Protein AF-A0A3D2U493-F1 (afdb_monomer_lite)

pLDDT: mean 89.97, std 9.63, range [61.03, 98.0]

Foldseek 3Di:
DKDFDAFFDDPPPPDPGDDPPDDQDLPDDFDDPPRLPPRDRSRTQWIADPVRLDIGGPDDLVCFQFCVSPPCCVVVVTGGGGPSVVVVVVVVVVVD

Sequence (96 aa):
DQVGLCYRHRPDDGQPQADPASAPSASDPLLPEPHNPNGSIANIAGLGDPSGRVLGLMPHPERFLHATQHPRWTRLGLTGEGAGLAVFRNAVEYFE

Radius of gyration: 15.26 Å; chains: 1; bounding box: 39×28×40 Å

Secondary structure (DSSP, 8-state):
--EEEE----GGG-S----TTSPP-TTSPPPPTTTSTT--GGGEEEEE-TTS--EEESS-GGGGSBGGGSTTHHHHT--SB-TTHHHHHHHHHTT-

Structure (mmCIF, N/CA/C/O backbone):
data_AF-A0A3D2U493-F1
#
_entry.id   AF-A0A3D2U493-F1
#
loop_
_atom_site.group_PDB
_atom_site.id
_atom_site.type_symbol
_atom_site.label_atom_id
_atom_site.label_alt_id
_atom_site.label_comp_id
_atom_site.label_asym_id
_atom_site.label_entity_id
_atom_site.label_seq_id
_atom_site.pdbx_PDB_ins_code
_atom_site.Cartn_x
_atom_site.Cartn_y
_atom_site.Cartn_z
_atom_site.occupancy
_atom_site.B_iso_or_equiv
_atom_site.auth_seq_id
_atom_site.auth_comp_id
_atom_site.auth_asym_id
_atom_site.auth_atom_id
_atom_site.pdbx_PDB_model_num
ATOM 1 N N . ASP A 1 1 ? 0.843 -3.693 -21.784 1.00 77.06 1 ASP A N 1
ATOM 2 C CA . ASP A 1 1 ? 2.082 -3.460 -21.018 1.00 77.06 1 ASP A CA 1
ATOM 3 C C . ASP A 1 1 ? 1.879 -3.799 -19.555 1.00 77.06 1 ASP A C 1
ATOM 5 O O . ASP A 1 1 ? 0.760 -3.698 -19.070 1.00 77.06 1 ASP A O 1
ATOM 9 N N . GLN A 1 2 ? 2.925 -4.285 -18.888 1.00 81.19 2 GLN A N 1
ATOM 10 C CA . GLN A 1 2 ? 2.898 -4.581 -17.454 1.00 81.19 2 GLN A CA 1
ATOM 11 C C . GLN A 1 2 ? 2.966 -3.268 -16.662 1.00 81.19 2 GLN A C 1
ATOM 13 O O . GLN A 1 2 ? 3.678 -2.351 -17.068 1.00 81.19 2 GLN A O 1
ATOM 18 N N . VAL A 1 3 ? 2.250 -3.172 -15.540 1.00 86.12 3 VAL A N 1
ATOM 19 C CA . VAL A 1 3 ? 2.258 -1.968 -14.692 1.00 86.12 3 VAL A CA 1
ATOM 20 C C . VAL A 1 3 ? 3.164 -2.198 -13.486 1.00 86.12 3 VAL A C 1
ATOM 22 O O . VAL A 1 3 ? 3.076 -3.236 -12.833 1.00 86.12 3 VAL A O 1
ATOM 25 N N . GLY A 1 4 ? 4.028 -1.229 -13.179 1.00 89.50 4 GLY A N 1
ATOM 26 C CA . GLY A 1 4 ? 4.891 -1.242 -11.997 1.00 89.50 4 GLY A CA 1
ATOM 27 C C . GLY A 1 4 ? 4.505 -0.169 -10.983 1.00 89.50 4 GLY A C 1
ATOM 28 O O . GLY A 1 4 ? 4.161 0.952 -11.351 1.00 89.50 4 GLY A O 1
ATOM 29 N N . LEU A 1 5 ? 4.587 -0.514 -9.699 1.00 90.44 5 LEU A N 1
ATOM 30 C CA . LEU A 1 5 ? 4.473 0.417 -8.579 1.00 90.44 5 LEU A CA 1
ATOM 31 C C . LEU A 1 5 ? 5.855 0.577 -7.955 1.00 90.44 5 LEU A C 1
ATOM 33 O O . LEU A 1 5 ? 6.460 -0.423 -7.574 1.00 90.44 5 LEU A O 1
ATOM 37 N N . CYS A 1 6 ? 6.340 1.811 -7.823 1.00 92.44 6 CYS A N 1
ATOM 38 C CA . CYS A 1 6 ? 7.683 2.096 -7.316 1.00 92.44 6 CYS A CA 1
ATOM 39 C C . CYS A 1 6 ? 7.652 2.945 -6.041 1.00 92.44 6 CYS A C 1
ATOM 41 O O . CYS A 1 6 ? 6.799 3.820 -5.882 1.00 92.44 6 CYS A O 1
ATOM 43 N N . TYR A 1 7 ? 8.615 2.714 -5.150 1.00 92.25 7 TYR A N 1
ATOM 44 C CA . TYR A 1 7 ? 8.900 3.594 -4.024 1.00 92.25 7 TYR A CA 1
ATOM 45 C C . TYR A 1 7 ? 9.322 4.980 -4.523 1.00 92.25 7 TYR A C 1
ATOM 47 O O . TYR A 1 7 ? 9.997 5.115 -5.544 1.00 92.25 7 TYR A O 1
ATOM 55 N N . ARG A 1 8 ? 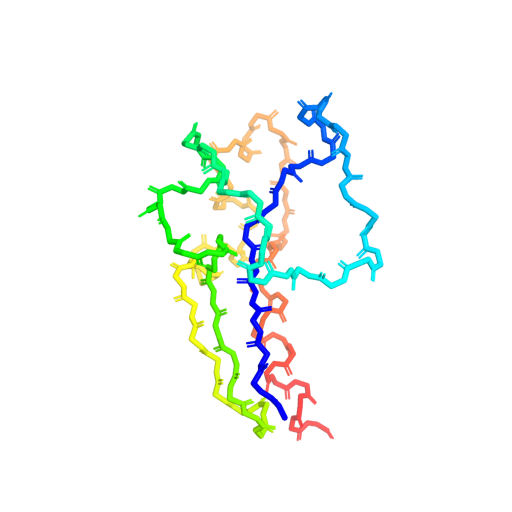8.922 6.014 -3.780 1.00 88.44 8 ARG A N 1
ATOM 56 C CA . ARG A 1 8 ? 9.252 7.421 -4.028 1.00 88.44 8 ARG A CA 1
ATOM 57 C C . ARG A 1 8 ? 9.483 8.137 -2.701 1.00 88.44 8 ARG A C 1
ATOM 59 O O . ARG A 1 8 ? 8.978 7.697 -1.665 1.00 88.44 8 ARG A O 1
ATOM 66 N N . HIS A 1 9 ? 10.216 9.247 -2.745 1.00 85.81 9 HIS A N 1
ATOM 67 C CA . HIS A 1 9 ? 10.271 10.178 -1.620 1.00 85.81 9 HIS A CA 1
ATOM 68 C C . HIS A 1 9 ? 8.873 10.704 -1.299 1.00 85.81 9 HIS A C 1
ATOM 70 O O . HIS A 1 9 ? 8.059 10.947 -2.197 1.00 85.81 9 HIS A O 1
ATOM 76 N N . ARG A 1 10 ? 8.592 10.869 -0.009 1.00 80.06 10 ARG A N 1
ATOM 77 C CA . ARG A 1 10 ? 7.401 11.575 0.444 1.00 80.06 10 ARG A CA 1
ATOM 78 C C . ARG A 1 10 ? 7.563 13.064 0.132 1.00 80.06 10 ARG A C 1
ATOM 80 O O . ARG A 1 10 ? 8.684 13.568 0.179 1.00 80.06 10 ARG A O 1
ATOM 87 N N . PRO A 1 11 ? 6.458 13.785 -0.119 1.00 72.94 11 PRO A N 1
ATOM 88 C CA . PRO A 1 11 ? 6.499 15.233 -0.339 1.00 72.94 11 PRO A CA 1
ATOM 89 C C . PRO A 1 11 ? 7.219 15.995 0.787 1.00 72.94 11 PRO A C 1
ATOM 91 O O . PRO A 1 11 ? 7.896 16.988 0.540 1.00 72.94 11 PRO A O 1
ATOM 94 N N . ASP A 1 12 ? 7.127 15.485 2.016 1.00 76.75 12 ASP A N 1
ATOM 95 C CA . ASP A 1 12 ? 7.675 16.126 3.213 1.00 76.75 12 ASP A CA 1
ATOM 96 C C . ASP A 1 12 ? 9.175 15.841 3.440 1.00 76.75 12 ASP A C 1
ATOM 98 O O . ASP A 1 12 ? 9.763 16.380 4.376 1.00 76.75 12 ASP A O 1
ATOM 102 N N . ASP A 1 13 ? 9.818 15.014 2.602 1.00 78.06 13 ASP A N 1
ATOM 103 C CA . ASP A 1 13 ? 11.229 14.621 2.771 1.00 78.06 13 ASP A CA 1
ATOM 104 C C . ASP A 1 13 ? 12.223 15.732 2.363 1.00 78.06 13 ASP A C 1
ATOM 106 O O . ASP A 1 13 ? 13.436 15.564 2.491 1.00 78.06 13 ASP A O 1
ATOM 110 N N . GLY A 1 14 ? 11.738 16.868 1.842 1.00 71.81 14 GLY A N 1
ATOM 111 C CA . GLY A 1 14 ? 12.566 18.015 1.439 1.00 71.81 14 GLY A CA 1
ATOM 112 C C . GLY A 1 14 ? 13.454 17.772 0.210 1.00 71.81 14 GLY A C 1
ATOM 113 O O . GLY A 1 14 ? 14.246 18.640 -0.155 1.00 71.81 14 GLY A O 1
ATOM 114 N N . GLN A 1 15 ? 13.331 16.608 -0.432 1.00 71.75 15 GLN A N 1
ATOM 115 C CA . GLN A 1 15 ? 13.986 16.283 -1.698 1.00 71.75 15 GLN A CA 1
ATOM 116 C C . GLN A 1 15 ? 13.163 16.812 -2.882 1.00 71.75 15 GLN A C 1
ATOM 118 O O . GLN A 1 15 ? 11.932 16.838 -2.798 1.00 71.75 15 GLN A O 1
ATOM 123 N N . PRO A 1 16 ? 13.801 17.198 -4.005 1.00 67.19 16 PRO A N 1
ATOM 124 C CA . PRO A 1 16 ? 13.089 17.536 -5.231 1.00 67.19 16 PRO A CA 1
ATOM 125 C C . PRO A 1 16 ? 12.184 16.370 -5.640 1.00 67.19 16 PRO A C 1
ATOM 127 O O . PRO A 1 16 ? 12.659 15.283 -5.973 1.00 67.19 16 PRO A O 1
ATOM 130 N N . GLN A 1 17 ? 10.871 16.581 -5.585 1.00 62.47 17 GLN A N 1
ATOM 131 C CA . GLN A 1 17 ? 9.916 15.573 -6.013 1.00 62.47 17 GLN A CA 1
ATOM 132 C C . GLN A 1 17 ? 9.977 15.492 -7.541 1.00 62.47 17 GLN A C 1
ATOM 134 O O . GLN A 1 17 ? 9.771 16.496 -8.225 1.00 62.47 17 GLN A O 1
ATOM 139 N N . ALA A 1 18 ? 10.269 14.307 -8.084 1.00 63.97 18 ALA A N 1
ATOM 140 C CA . ALA A 1 18 ? 10.000 14.047 -9.494 1.00 63.97 18 ALA A CA 1
ATOM 141 C C . ALA A 1 18 ? 8.522 14.364 -9.759 1.00 63.97 18 ALA A C 1
ATOM 143 O O . ALA A 1 18 ? 7.680 14.046 -8.915 1.00 63.97 18 ALA A O 1
ATOM 144 N N . ASP A 1 19 ? 8.223 15.008 -10.891 1.00 66.88 19 ASP A N 1
ATOM 145 C CA . ASP A 1 19 ? 6.860 15.404 -11.254 1.00 66.88 19 ASP A CA 1
ATOM 146 C C . ASP A 1 19 ? 5.894 14.239 -10.957 1.00 66.88 19 ASP A C 1
ATOM 148 O O . ASP A 1 19 ? 6.117 13.134 -11.463 1.00 66.88 19 ASP A O 1
ATOM 152 N N . PRO A 1 20 ? 4.863 14.411 -10.108 1.00 61.03 20 PRO A N 1
ATOM 153 C CA . PRO A 1 20 ? 3.938 13.330 -9.785 1.00 61.03 20 PRO A CA 1
ATOM 154 C C . PRO A 1 20 ? 3.244 12.758 -11.029 1.00 61.03 20 PRO A C 1
ATOM 156 O O . PRO A 1 20 ? 2.842 11.596 -10.995 1.00 61.03 20 PRO A O 1
ATOM 159 N N . ALA A 1 21 ? 3.155 13.527 -12.123 1.00 64.62 21 ALA A N 1
ATOM 160 C CA . ALA A 1 21 ? 2.655 13.063 -13.414 1.00 64.62 21 ALA A CA 1
ATOM 161 C C . ALA A 1 21 ? 3.687 12.254 -14.225 1.00 64.62 21 ALA A C 1
ATOM 163 O O . ALA A 1 21 ? 3.308 11.527 -15.144 1.00 64.62 21 ALA A O 1
ATOM 164 N N . SER A 1 22 ? 4.981 12.341 -13.898 1.00 71.94 22 SER A N 1
ATOM 165 C CA . SER A 1 22 ? 6.008 11.519 -14.539 1.00 71.94 22 SER A CA 1
ATOM 166 C C . SER A 1 22 ? 5.881 10.066 -14.081 1.00 71.94 22 SER A C 1
ATOM 168 O O . SER A 1 22 ? 5.886 9.757 -12.882 1.00 71.94 22 SER A O 1
ATOM 170 N N . ALA A 1 23 ? 5.740 9.152 -15.041 1.00 72.50 23 ALA A N 1
ATOM 171 C CA . ALA A 1 23 ? 5.757 7.723 -14.765 1.00 72.50 23 ALA A CA 1
ATOM 172 C C . ALA A 1 23 ? 7.156 7.313 -14.270 1.00 72.50 23 ALA A C 1
ATOM 174 O O . ALA A 1 23 ? 8.149 7.816 -14.800 1.00 72.50 23 ALA A O 1
ATOM 175 N N . PRO A 1 24 ? 7.259 6.429 -13.261 1.00 75.00 24 PRO A N 1
ATOM 176 C CA . PRO A 1 24 ? 8.556 5.926 -12.827 1.00 75.00 24 PRO A CA 1
ATOM 177 C C . PRO A 1 24 ? 9.237 5.192 -13.986 1.00 75.00 24 PRO A C 1
ATOM 179 O O . PRO A 1 24 ? 8.589 4.449 -14.727 1.00 75.00 24 PRO A O 1
ATOM 182 N N . SER A 1 25 ? 10.540 5.408 -14.142 1.00 79.00 25 SER A N 1
ATOM 183 C CA . SER A 1 25 ? 11.347 4.793 -15.192 1.00 79.00 25 SER A CA 1
ATOM 184 C C . SER A 1 25 ? 12.314 3.771 -14.608 1.00 79.00 25 SER A C 1
ATOM 186 O O . SER A 1 25 ? 12.854 3.942 -13.517 1.00 79.00 25 SER A O 1
ATOM 188 N N . ALA A 1 26 ? 12.625 2.729 -15.381 1.00 77.69 26 ALA A N 1
ATOM 189 C CA . ALA A 1 26 ? 13.673 1.769 -15.029 1.00 77.69 26 ALA A CA 1
ATOM 190 C C . ALA A 1 26 ? 15.065 2.419 -14.880 1.00 77.69 26 ALA A C 1
ATOM 192 O O . ALA A 1 26 ? 15.958 1.830 -14.276 1.00 77.69 26 ALA A O 1
ATOM 193 N N . SER A 1 27 ? 15.245 3.621 -15.434 1.00 82.94 27 SER A N 1
ATOM 194 C CA . SER A 1 27 ? 16.465 4.423 -15.324 1.00 82.94 27 SER A CA 1
ATOM 195 C C . SER A 1 27 ? 16.511 5.331 -14.092 1.00 82.94 27 SER A C 1
ATOM 197 O O . SER A 1 27 ? 17.504 6.036 -13.919 1.00 82.94 27 SER A O 1
ATOM 199 N N . ASP A 1 28 ? 15.452 5.374 -13.278 1.00 85.56 28 ASP A N 1
ATOM 200 C CA . ASP A 1 28 ? 15.420 6.233 -12.096 1.00 85.56 28 ASP A CA 1
ATOM 201 C C . ASP A 1 28 ? 16.509 5.807 -11.096 1.00 85.56 28 ASP A C 1
ATOM 203 O O . ASP A 1 28 ? 16.723 4.605 -10.887 1.00 85.56 28 ASP A O 1
ATOM 207 N N . PRO A 1 29 ? 17.202 6.764 -10.448 1.00 89.88 29 PRO A N 1
ATOM 208 C CA . PRO A 1 29 ? 18.180 6.442 -9.420 1.00 89.88 29 PRO A CA 1
ATOM 209 C C . PRO A 1 29 ? 17.570 5.590 -8.303 1.00 89.88 29 PRO A C 1
ATOM 211 O O . PRO A 1 29 ? 16.439 5.818 -7.862 1.00 89.88 29 PRO A O 1
ATOM 214 N N . LEU A 1 30 ? 18.337 4.616 -7.810 1.00 92.19 30 LEU A N 1
ATOM 215 C CA . LEU A 1 30 ? 17.928 3.833 -6.649 1.00 92.19 30 LEU A CA 1
ATOM 216 C C . LEU A 1 30 ? 17.855 4.727 -5.413 1.00 92.19 30 LEU A C 1
ATOM 218 O O . LEU A 1 30 ? 18.801 5.448 -5.091 1.00 92.19 30 LEU A O 1
ATOM 222 N N . LEU A 1 31 ? 16.728 4.651 -4.716 1.00 92.31 31 LEU A N 1
ATOM 223 C CA . LEU A 1 31 ? 16.543 5.335 -3.449 1.00 92.31 31 LEU A CA 1
ATOM 224 C C . LEU A 1 31 ? 17.348 4.617 -2.356 1.00 92.31 31 LEU A C 1
ATOM 226 O O . LEU A 1 31 ? 17.429 3.385 -2.365 1.00 92.31 31 LEU A O 1
ATOM 230 N N . PRO A 1 32 ? 17.923 5.357 -1.397 1.00 93.44 32 PRO A N 1
ATOM 231 C CA . PRO A 1 32 ? 18.587 4.753 -0.252 1.00 93.44 32 PRO A CA 1
ATOM 232 C C . PRO A 1 32 ? 17.571 4.177 0.747 1.00 93.44 32 PRO A C 1
ATOM 234 O O . PRO A 1 32 ? 16.378 4.497 0.723 1.00 93.44 32 PRO A O 1
ATOM 237 N N . GLU A 1 33 ? 18.062 3.365 1.682 1.00 92.62 33 GLU A N 1
ATOM 238 C CA . GLU A 1 33 ? 17.346 3.066 2.928 1.00 92.62 33 GLU A CA 1
ATOM 239 C C . GLU A 1 33 ? 17.141 4.385 3.710 1.00 92.62 33 GLU A C 1
ATOM 241 O O . GLU A 1 33 ? 18.045 5.228 3.707 1.00 92.62 33 GLU A O 1
ATOM 246 N N . PRO A 1 34 ? 15.957 4.642 4.303 1.00 91.81 34 PRO A N 1
ATOM 247 C CA . PRO A 1 34 ? 14.790 3.758 4.450 1.00 91.81 34 PRO A CA 1
ATOM 248 C C . PRO A 1 34 ? 13.758 3.810 3.304 1.00 91.81 34 PRO A C 1
ATOM 250 O O . PRO A 1 34 ? 12.759 3.093 3.356 1.00 91.81 34 PRO A O 1
ATOM 253 N N . HIS A 1 35 ? 13.939 4.655 2.282 1.00 91.31 35 HIS A N 1
ATOM 254 C CA . HIS A 1 35 ? 12.918 4.901 1.250 1.00 91.31 35 HIS A CA 1
ATOM 255 C C . HIS A 1 35 ? 12.692 3.702 0.319 1.00 91.31 35 HIS A C 1
ATOM 257 O O . HIS A 1 35 ? 11.548 3.407 -0.026 1.00 91.31 35 HIS A O 1
ATOM 263 N N . ASN A 1 36 ? 13.761 2.992 -0.052 1.00 94.38 36 ASN A N 1
ATOM 264 C CA . ASN A 1 36 ? 13.689 1.665 -0.662 1.00 94.38 36 ASN A CA 1
ATOM 265 C C . ASN A 1 36 ? 14.239 0.640 0.348 1.00 94.38 36 ASN A C 1
ATOM 267 O O . ASN A 1 36 ? 15.454 0.463 0.447 1.00 94.38 36 ASN A O 1
ATOM 271 N N . PRO A 1 37 ? 13.370 -0.024 1.130 1.00 94.94 37 PRO A N 1
ATOM 272 C CA . PRO A 1 37 ? 13.790 -0.807 2.294 1.00 94.94 37 PRO A CA 1
ATOM 273 C C . PRO A 1 37 ? 14.475 -2.134 1.942 1.00 94.94 37 PRO A C 1
ATOM 275 O O . PRO A 1 37 ? 15.053 -2.774 2.813 1.00 94.94 37 PRO A O 1
ATOM 278 N N . ASN A 1 38 ? 14.375 -2.587 0.691 1.00 95.38 38 ASN A N 1
ATOM 279 C CA . ASN A 1 38 ? 14.900 -3.880 0.250 1.00 95.38 38 ASN A CA 1
ATOM 280 C C . ASN A 1 38 ? 15.887 -3.766 -0.923 1.00 95.38 38 ASN A C 1
ATOM 282 O O . ASN A 1 38 ? 16.393 -4.785 -1.385 1.00 95.38 38 ASN A O 1
ATOM 286 N N . GLY A 1 39 ? 16.164 -2.548 -1.402 1.00 94.25 39 GLY A N 1
ATOM 287 C CA . GLY A 1 39 ? 17.080 -2.304 -2.515 1.00 94.25 39 GLY A CA 1
ATOM 288 C C . GLY A 1 39 ? 16.580 -2.823 -3.867 1.00 94.25 39 GLY A C 1
ATOM 289 O O . GLY A 1 39 ? 17.395 -3.089 -4.748 1.00 94.25 39 GLY A O 1
ATOM 290 N N . SER A 1 40 ? 15.265 -2.993 -4.050 1.00 94.12 40 SER A N 1
ATOM 291 C CA . SER A 1 40 ? 14.707 -3.501 -5.311 1.00 94.12 40 SER A CA 1
ATOM 292 C C . SER A 1 40 ? 15.079 -2.607 -6.494 1.00 94.12 40 SER A C 1
ATOM 294 O O . SER A 1 40 ? 15.016 -1.378 -6.400 1.00 94.12 40 SER A O 1
ATOM 296 N N . ILE A 1 41 ? 15.430 -3.239 -7.618 1.00 92.00 41 ILE A N 1
ATOM 297 C CA . ILE A 1 41 ? 15.783 -2.571 -8.880 1.00 92.00 41 ILE A CA 1
ATOM 298 C C . ILE A 1 41 ? 14.634 -1.658 -9.324 1.00 92.00 41 ILE A C 1
ATOM 300 O O . ILE A 1 41 ? 13.463 -1.996 -9.143 1.00 92.00 41 ILE A O 1
ATOM 304 N N . ALA A 1 42 ? 14.976 -0.490 -9.882 1.00 91.25 42 ALA A N 1
ATOM 305 C CA . ALA A 1 42 ? 14.025 0.546 -10.301 1.00 91.25 42 ALA A CA 1
ATOM 306 C C . ALA A 1 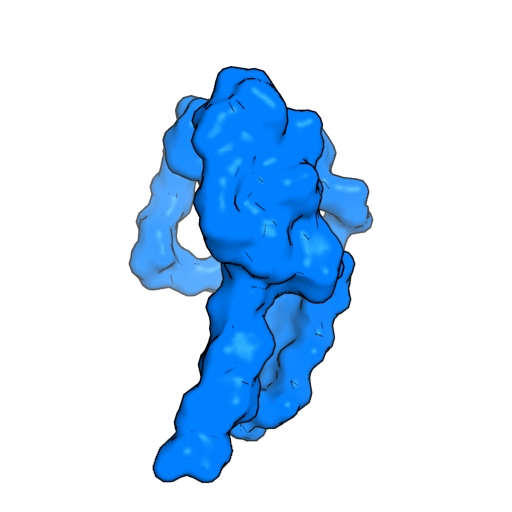42 ? 13.051 0.987 -9.187 1.00 91.25 42 ALA A C 1
ATOM 308 O O . ALA A 1 42 ? 11.969 1.508 -9.454 1.00 91.25 42 ALA A O 1
ATOM 309 N N . ASN A 1 43 ? 13.429 0.758 -7.924 1.00 93.94 43 ASN A N 1
ATOM 310 C CA . ASN A 1 43 ? 12.610 1.024 -6.747 1.00 93.94 43 ASN A CA 1
ATOM 311 C C . ASN A 1 43 ? 11.255 0.294 -6.755 1.00 93.94 43 ASN A C 1
ATOM 313 O O . ASN A 1 43 ? 10.315 0.768 -6.127 1.00 93.94 43 ASN A O 1
ATOM 317 N N . ILE A 1 44 ? 11.124 -0.841 -7.451 1.00 93.75 44 ILE A N 1
ATOM 318 C CA . ILE A 1 44 ? 9.843 -1.549 -7.589 1.00 93.75 44 ILE A CA 1
ATOM 319 C C . ILE A 1 44 ? 9.373 -2.101 -6.233 1.00 93.75 44 ILE A C 1
ATOM 321 O O . ILE A 1 44 ? 10.090 -2.821 -5.544 1.00 93.75 44 ILE A O 1
ATOM 325 N N . ALA A 1 45 ? 8.129 -1.786 -5.881 1.00 94.94 45 ALA A N 1
ATOM 326 C CA . ALA A 1 45 ? 7.403 -2.267 -4.708 1.00 94.94 45 ALA A CA 1
ATOM 327 C C . ALA A 1 45 ? 6.299 -3.279 -5.069 1.00 94.94 45 ALA A C 1
ATOM 329 O O . ALA A 1 45 ? 5.831 -4.024 -4.205 1.00 94.94 45 ALA A O 1
ATOM 330 N N . GLY A 1 46 ? 5.865 -3.304 -6.332 1.00 94.88 46 GLY A N 1
ATOM 331 C CA . GLY A 1 46 ? 4.830 -4.210 -6.812 1.00 94.88 46 GLY A CA 1
ATOM 332 C C . GLY A 1 46 ? 4.637 -4.183 -8.324 1.00 94.88 46 GLY A C 1
ATOM 333 O O . GLY A 1 46 ? 5.100 -3.267 -9.005 1.00 94.88 46 GLY A O 1
ATOM 334 N N . LEU A 1 47 ? 3.953 -5.201 -8.840 1.00 94.25 47 LEU A N 1
ATOM 335 C CA . LEU A 1 47 ? 3.722 -5.428 -10.265 1.00 94.25 47 LEU A CA 1
ATOM 336 C C . LEU A 1 47 ? 2.282 -5.880 -10.510 1.00 94.25 47 LEU A C 1
ATOM 338 O O . LEU A 1 47 ? 1.794 -6.789 -9.840 1.00 94.25 47 LEU A O 1
ATOM 342 N N . GLY A 1 48 ? 1.631 -5.276 -11.498 1.00 94.62 48 GLY A N 1
ATOM 343 C CA . GLY A 1 48 ? 0.349 -5.713 -12.041 1.00 94.62 48 GLY A CA 1
ATOM 344 C C . GLY A 1 48 ? 0.544 -6.384 -13.393 1.00 94.62 48 GLY A C 1
ATOM 345 O O . GLY A 1 48 ?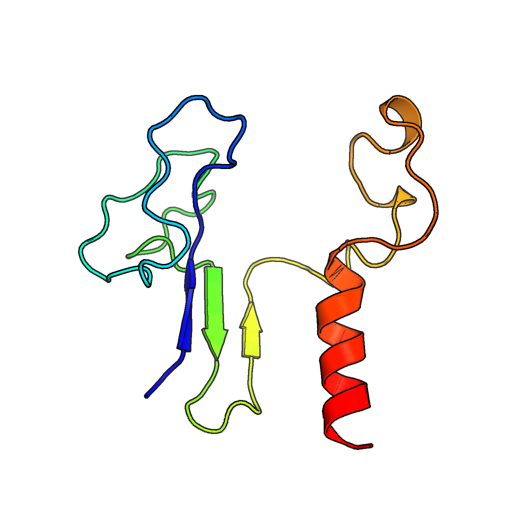 1.333 -5.907 -14.210 1.00 94.62 48 GLY A O 1
ATOM 346 N N . ASP A 1 49 ? -0.155 -7.487 -13.641 1.00 95.25 49 ASP A N 1
ATOM 347 C CA . ASP A 1 49 ? -0.135 -8.134 -14.949 1.00 95.25 49 ASP A CA 1
ATOM 348 C C . ASP A 1 49 ? -0.831 -7.263 -16.022 1.00 95.25 49 ASP A C 1
ATOM 350 O O . ASP A 1 49 ? -1.650 -6.405 -15.686 1.00 95.25 49 ASP A O 1
ATOM 354 N N . PRO A 1 50 ? -0.561 -7.476 -17.323 1.00 94.44 50 PRO A N 1
ATOM 355 C CA . PRO A 1 50 ? -1.163 -6.671 -18.388 1.00 94.44 50 PRO A CA 1
ATOM 356 C C . PRO A 1 50 ? -2.695 -6.726 -18.465 1.00 94.44 50 PRO A C 1
ATOM 358 O O . PRO A 1 50 ? -3.289 -5.836 -19.069 1.00 94.44 50 PRO A O 1
ATOM 361 N N . SER A 1 51 ? -3.345 -7.752 -17.900 1.00 93.81 51 SER A N 1
ATOM 362 C CA . SER A 1 51 ? -4.811 -7.811 -17.826 1.00 93.81 51 SER A CA 1
ATOM 363 C C . SER A 1 51 ? -5.399 -6.950 -16.705 1.00 93.81 51 SER A C 1
ATOM 365 O O . SER A 1 51 ? -6.606 -6.716 -16.701 1.00 93.81 51 SER A O 1
ATOM 367 N N . GLY A 1 52 ? -4.566 -6.485 -15.765 1.00 90.50 52 GLY A N 1
ATOM 368 C CA . GLY A 1 52 ? -4.980 -5.703 -14.602 1.00 90.50 52 GLY A CA 1
ATOM 369 C C . GLY A 1 52 ? -5.699 -6.514 -13.521 1.00 90.50 52 GLY A C 1
ATOM 370 O O . GLY A 1 52 ? -6.320 -5.923 -12.644 1.00 90.50 52 GLY A O 1
ATOM 371 N N . ARG A 1 53 ? -5.649 -7.852 -13.576 1.00 93.44 53 ARG A N 1
ATOM 372 C CA . ARG A 1 53 ? -6.400 -8.743 -12.669 1.00 93.44 53 ARG A CA 1
ATOM 373 C C . ARG A 1 53 ? -5.542 -9.332 -11.560 1.00 93.44 53 ARG A C 1
ATOM 375 O O . ARG A 1 53 ? -6.062 -9.704 -10.513 1.00 93.44 53 ARG A O 1
ATOM 382 N N . VAL A 1 54 ? -4.239 -9.442 -11.789 1.00 95.25 54 VAL A N 1
ATOM 383 C CA . VAL A 1 54 ? -3.272 -9.988 -10.841 1.00 95.25 54 VAL A CA 1
ATOM 384 C C . VAL A 1 54 ? -2.321 -8.878 -10.431 1.00 95.25 54 VAL A C 1
ATOM 386 O O . VAL A 1 54 ? -1.606 -8.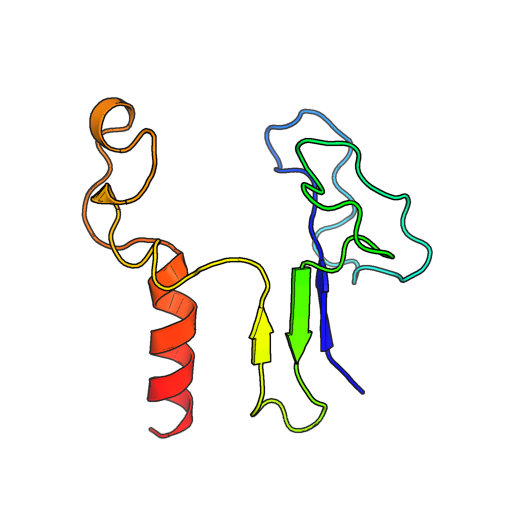316 -11.259 1.00 95.25 54 VAL A O 1
ATOM 389 N N . LEU A 1 55 ? -2.296 -8.589 -9.132 1.00 95.38 55 LEU A N 1
ATOM 390 C CA . LEU A 1 55 ? -1.419 -7.601 -8.518 1.00 95.38 55 LEU A CA 1
ATOM 391 C C . LEU A 1 55 ? -0.557 -8.278 -7.447 1.00 95.38 55 LEU A C 1
ATOM 393 O O . LEU A 1 55 ? -1.079 -8.837 -6.485 1.00 95.38 55 LEU A O 1
ATOM 397 N N . GLY A 1 56 ? 0.763 -8.214 -7.611 1.00 95.69 56 GLY A N 1
ATOM 398 C CA . GLY A 1 56 ? 1.744 -8.631 -6.612 1.00 95.69 56 GLY A CA 1
ATOM 399 C C . GLY A 1 56 ? 2.343 -7.420 -5.902 1.00 95.69 56 GLY A C 1
ATOM 400 O O . GLY A 1 56 ? 2.802 -6.487 -6.559 1.00 95.69 56 GLY A O 1
ATOM 401 N N . LEU A 1 57 ? 2.362 -7.434 -4.570 1.00 96.69 57 LEU A N 1
ATOM 402 C CA . LEU A 1 57 ? 2.883 -6.348 -3.736 1.00 96.69 57 LEU A CA 1
ATOM 403 C C . LEU A 1 57 ? 3.848 -6.899 -2.685 1.00 96.69 57 LEU A C 1
ATOM 405 O O . LEU A 1 57 ? 3.587 -7.937 -2.083 1.00 96.69 57 LEU A O 1
ATOM 409 N N . MET A 1 58 ? 4.932 -6.168 -2.433 1.00 96.56 58 MET A N 1
ATOM 410 C CA . MET A 1 58 ? 5.752 -6.338 -1.228 1.00 96.56 58 MET A CA 1
ATOM 411 C C . MET A 1 58 ? 5.176 -5.606 -0.002 1.00 96.56 58 MET A C 1
ATOM 413 O O . MET A 1 58 ? 5.251 -6.149 1.104 1.00 96.56 58 MET A O 1
ATOM 417 N N . PRO A 1 59 ? 4.618 -4.381 -0.126 1.00 95.56 59 PRO A N 1
ATOM 418 C CA . PRO A 1 59 ? 3.871 -3.774 0.969 1.00 95.56 59 PRO A CA 1
ATOM 419 C C . PRO A 1 59 ? 2.686 -4.649 1.389 1.00 95.56 59 PRO A C 1
ATOM 421 O O . PRO A 1 59 ? 2.083 -5.315 0.555 1.00 95.56 59 PRO A O 1
ATOM 424 N N . HIS A 1 60 ? 2.335 -4.594 2.673 1.00 96.88 60 HIS A N 1
ATOM 425 C CA . HIS A 1 60 ? 1.233 -5.354 3.266 1.00 96.88 60 HIS A CA 1
ATOM 426 C C . HIS A 1 60 ? 0.016 -4.432 3.495 1.00 96.88 60 HIS A C 1
ATOM 428 O O . HIS A 1 60 ? -0.148 -3.911 4.607 1.00 96.88 60 HIS A O 1
ATOM 434 N N . PRO A 1 61 ? -0.813 -4.140 2.466 1.00 96.69 61 PRO A N 1
ATOM 435 C CA . PRO A 1 61 ? -1.969 -3.250 2.608 1.00 96.69 61 PRO A CA 1
ATOM 436 C C . PRO A 1 61 ? -3.017 -3.796 3.589 1.00 96.69 61 PRO A C 1
ATOM 438 O O . PRO A 1 61 ? -3.728 -3.022 4.227 1.00 96.69 61 PRO A O 1
ATOM 441 N N . GLU A 1 62 ? -3.082 -5.112 3.782 1.00 97.69 62 GLU A N 1
ATOM 442 C CA . GLU A 1 62 ? -3.970 -5.771 4.743 1.00 97.69 62 GLU A CA 1
ATOM 443 C C . GLU A 1 62 ? -3.602 -5.465 6.203 1.00 97.69 62 GLU A C 1
ATOM 445 O O . GLU A 1 62 ? -4.442 -5.525 7.100 1.00 97.69 62 GLU A O 1
ATOM 450 N N . ARG A 1 63 ? -2.348 -5.076 6.459 1.00 97.44 63 ARG A N 1
ATOM 451 C CA . ARG A 1 63 ? -1.906 -4.585 7.773 1.00 97.44 63 ARG A CA 1
ATOM 452 C C . ARG A 1 63 ? -2.191 -3.098 7.969 1.00 97.44 63 ARG A C 1
ATOM 454 O O . ARG A 1 63 ? -1.739 -2.533 8.959 1.00 97.44 63 ARG A O 1
ATOM 461 N N . PHE A 1 64 ? -2.908 -2.467 7.039 1.00 96.88 64 PHE A N 1
ATOM 462 C CA . PHE A 1 64 ? -3.197 -1.036 7.039 1.00 96.88 64 PHE A CA 1
ATOM 463 C C . PHE A 1 64 ? -4.643 -0.717 6.630 1.00 96.88 64 PHE A C 1
ATOM 465 O O . PHE A 1 64 ? -4.904 0.294 5.980 1.00 96.88 64 PHE A O 1
ATOM 472 N N . LEU A 1 65 ? -5.584 -1.580 7.013 1.00 98.00 65 LEU A N 1
ATOM 473 C CA . LEU A 1 65 ? -7.028 -1.414 6.818 1.00 98.00 65 LEU A CA 1
ATOM 474 C C . LEU A 1 65 ? -7.651 -0.401 7.787 1.00 98.00 65 LEU A C 1
ATOM 476 O O . LEU A 1 65 ? -8.632 0.257 7.451 1.00 98.00 65 LEU A O 1
ATOM 480 N N . HIS A 1 66 ? -7.081 -0.255 8.982 1.00 97.81 66 HIS A N 1
ATOM 481 C CA . HIS A 1 66 ? -7.573 0.628 10.035 1.00 97.81 66 HIS A CA 1
ATOM 482 C C . HIS A 1 66 ? -6.526 1.673 10.401 1.00 97.81 66 HIS A C 1
ATOM 484 O O . HIS A 1 66 ? -5.333 1.380 10.481 1.00 97.81 66 HIS A O 1
ATOM 490 N N . ALA A 1 67 ? -6.979 2.886 10.715 1.00 96.62 67 ALA A N 1
ATOM 491 C CA . ALA A 1 67 ? -6.106 3.979 11.134 1.00 96.62 67 ALA A CA 1
ATOM 492 C C . ALA A 1 67 ? -5.256 3.622 12.371 1.00 96.62 67 ALA A C 1
ATOM 494 O O . ALA A 1 67 ? -4.116 4.070 12.500 1.00 96.62 67 ALA A O 1
ATOM 495 N N . THR A 1 68 ? -5.775 2.755 13.247 1.00 96.75 68 THR A N 1
ATOM 496 C CA . THR A 1 68 ? -5.094 2.253 14.452 1.00 96.75 68 THR A CA 1
ATOM 497 C C . THR A 1 68 ? -3.881 1.366 14.158 1.00 96.75 68 THR A C 1
ATOM 499 O O . THR A 1 68 ? -3.060 1.137 15.042 1.00 96.75 68 THR A O 1
ATOM 502 N N . GLN A 1 69 ? -3.727 0.880 12.924 1.00 97.19 69 GLN A N 1
ATOM 503 C CA . GLN A 1 69 ? -2.561 0.100 12.506 1.00 97.19 69 GLN A CA 1
ATOM 504 C C . GLN A 1 69 ? -1.375 0.990 12.097 1.00 97.19 69 GLN A C 1
ATOM 506 O O . GLN A 1 69 ? -0.258 0.500 11.924 1.00 97.19 69 GLN A O 1
ATOM 511 N N . HIS A 1 70 ? -1.570 2.310 11.997 1.00 95.31 70 HIS A N 1
ATOM 512 C CA . HIS A 1 70 ? -0.471 3.248 11.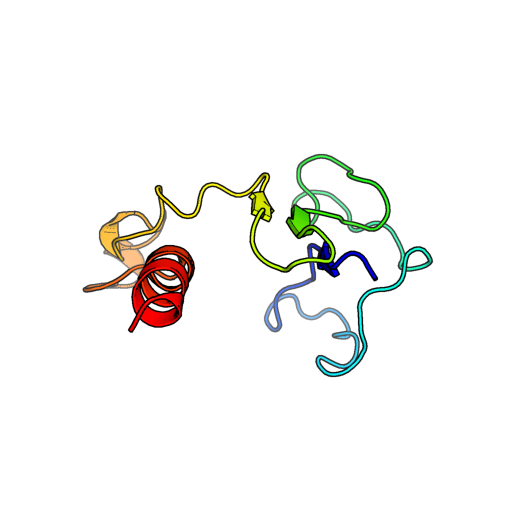794 1.00 95.31 70 HIS A CA 1
ATOM 513 C C . HIS A 1 70 ? 0.445 3.276 13.040 1.00 95.31 70 HIS A C 1
ATOM 515 O O . HIS A 1 70 ? -0.042 3.540 14.140 1.00 95.31 70 HIS A O 1
ATOM 521 N N . PRO A 1 71 ? 1.784 3.123 12.924 1.00 94.44 71 PRO A N 1
ATOM 522 C CA . PRO A 1 71 ? 2.691 3.057 14.085 1.00 94.44 71 PRO A CA 1
ATOM 523 C C . PRO A 1 71 ? 2.630 4.263 15.038 1.00 94.44 71 PRO A C 1
ATOM 525 O O . PRO A 1 71 ? 3.022 4.187 16.200 1.00 94.44 71 PRO A O 1
ATOM 528 N N . ARG A 1 72 ? 2.153 5.409 14.541 1.00 95.31 72 ARG A N 1
ATOM 529 C CA . ARG A 1 72 ? 1.974 6.657 15.306 1.00 95.31 72 ARG A CA 1
ATOM 530 C C . ARG A 1 72 ? 0.507 7.041 15.544 1.00 95.31 72 ARG A C 1
ATOM 532 O O . ARG A 1 72 ? 0.262 8.203 15.848 1.00 95.31 72 ARG A O 1
ATOM 539 N N . TRP A 1 73 ? -0.453 6.125 15.387 1.00 96.00 73 TRP A N 1
ATOM 540 C CA . TRP A 1 73 ? -1.888 6.451 15.408 1.00 96.00 73 TRP A CA 1
ATOM 541 C C . TRP A 1 73 ? -2.331 7.196 16.675 1.00 96.00 73 TRP A C 1
ATOM 543 O O . TRP A 1 73 ? -3.023 8.200 16.563 1.00 96.00 73 TRP A O 1
ATOM 553 N N . THR A 1 74 ? -1.853 6.794 17.859 1.00 96.56 74 THR A N 1
ATOM 554 C CA . THR A 1 74 ? -2.175 7.473 19.128 1.00 96.56 74 THR A CA 1
ATOM 555 C C . THR A 1 74 ? -1.619 8.892 19.194 1.00 96.56 74 THR A C 1
ATOM 557 O O . THR A 1 74 ? -2.303 9.803 19.642 1.00 96.56 74 THR A O 1
ATOM 560 N N . ARG A 1 75 ? -0.384 9.102 18.717 1.00 97.06 75 ARG A N 1
ATOM 561 C CA . ARG A 1 75 ? 0.275 10.421 18.718 1.00 97.06 75 ARG A CA 1
ATOM 562 C C . ARG A 1 75 ? -0.331 11.384 17.704 1.00 97.06 75 ARG A C 1
ATOM 564 O O . ARG A 1 75 ? -0.255 12.589 17.897 1.00 97.06 75 ARG A O 1
ATOM 571 N N . LEU A 1 76 ? -0.860 10.847 16.611 1.00 94.62 76 LEU A N 1
ATOM 572 C CA . LEU A 1 76 ? -1.469 11.611 15.528 1.00 94.62 76 LEU A CA 1
ATOM 573 C C . LEU A 1 76 ? -2.999 11.699 15.659 1.00 94.62 76 LEU A C 1
ATOM 575 O O . LEU A 1 76 ? -3.630 12.341 14.829 1.00 94.62 76 LEU A O 1
ATOM 579 N N . GLY A 1 77 ? -3.597 11.052 16.668 1.00 95.94 77 GLY A N 1
ATOM 580 C CA . GLY A 1 77 ? -5.050 11.016 16.857 1.00 95.94 77 GLY A CA 1
ATOM 581 C C . GLY A 1 77 ? -5.807 10.391 15.680 1.00 95.94 77 GLY A C 1
ATOM 582 O O . GLY A 1 77 ? -6.936 10.787 15.403 1.00 95.94 77 GLY A O 1
ATOM 583 N N . LEU A 1 78 ? -5.185 9.453 14.954 1.00 95.88 78 LEU A N 1
ATOM 584 C CA . LEU A 1 78 ? -5.784 8.872 13.752 1.00 95.88 78 LEU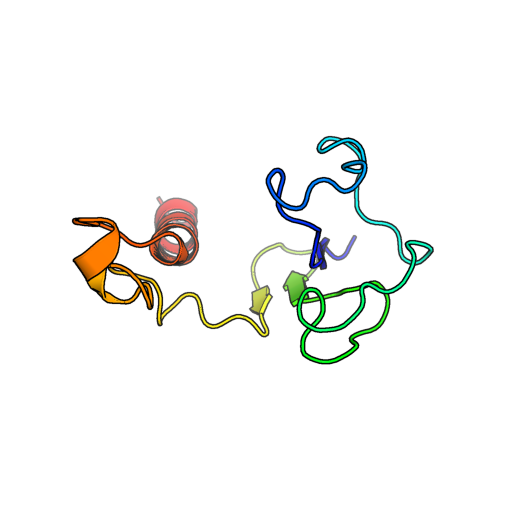 A CA 1
ATOM 585 C C . LEU A 1 78 ? -6.938 7.940 14.127 1.00 95.88 78 LEU A C 1
ATOM 587 O O . LEU A 1 78 ? -6.808 7.092 15.011 1.00 95.88 78 LEU A O 1
ATOM 591 N N . THR A 1 79 ? -8.053 8.074 13.415 1.00 96.25 79 THR A N 1
ATOM 592 C CA . THR A 1 79 ? -9.259 7.256 13.583 1.00 96.25 79 THR A CA 1
ATOM 593 C C . THR A 1 79 ? -9.831 6.873 12.218 1.00 96.25 79 THR A C 1
ATOM 595 O O . THR A 1 79 ? -9.474 7.471 11.204 1.00 96.25 79 THR A O 1
ATOM 598 N N . GLY A 1 80 ? -10.689 5.851 12.183 1.00 96.62 80 GLY A N 1
ATOM 599 C CA . GLY A 1 80 ? -11.322 5.382 10.950 1.00 96.62 80 GLY A CA 1
ATOM 600 C C . GLY A 1 80 ? -10.447 4.429 10.133 1.00 96.62 80 GLY A C 1
ATOM 601 O O . GLY A 1 80 ? -9.850 3.487 10.664 1.00 96.62 80 GLY A O 1
ATOM 602 N N . GLU A 1 81 ? -10.422 4.649 8.825 1.00 97.69 81 GLU A N 1
ATOM 603 C CA . GLU A 1 81 ? -9.867 3.721 7.841 1.00 97.69 81 GLU A CA 1
ATOM 604 C C . GLU A 1 81 ? -8.395 3.995 7.555 1.00 97.69 81 GLU A C 1
ATOM 606 O O . GLU A 1 81 ? -7.933 5.134 7.540 1.00 97.69 81 GLU A O 1
ATOM 611 N N . GLY A 1 82 ? -7.645 2.921 7.337 1.00 96.50 82 GLY A N 1
ATOM 612 C CA . GLY A 1 82 ? -6.266 2.995 6.888 1.00 96.50 82 GLY A CA 1
ATOM 613 C C . GLY A 1 82 ? -6.181 3.010 5.361 1.00 96.50 82 GLY A C 1
ATOM 614 O O . GLY A 1 82 ? -7.063 2.518 4.658 1.00 96.50 82 GLY A O 1
ATOM 615 N N . ALA A 1 83 ? -5.079 3.553 4.841 1.00 93.88 83 ALA A N 1
ATOM 616 C CA . ALA A 1 83 ? -4.862 3.704 3.400 1.00 93.88 83 ALA A CA 1
ATOM 617 C C . ALA A 1 83 ? -4.855 2.370 2.625 1.00 93.88 83 ALA A C 1
ATOM 619 O O . ALA A 1 83 ? -5.145 2.353 1.432 1.00 93.88 83 ALA A O 1
ATOM 620 N N . GLY A 1 84 ? -4.551 1.249 3.288 1.00 96.50 84 GLY A N 1
ATOM 621 C CA . GLY A 1 84 ? -4.537 -0.071 2.661 1.00 96.50 84 GLY A CA 1
ATOM 622 C C . GLY A 1 84 ? -5.921 -0.561 2.236 1.00 96.50 84 GLY A C 1
ATOM 623 O O . GLY A 1 84 ? -6.021 -1.351 1.299 1.00 96.50 84 GLY A O 1
ATOM 624 N N . LEU A 1 85 ? -6.996 -0.052 2.853 1.00 97.62 85 LEU A N 1
ATOM 625 C CA . LEU A 1 85 ? -8.369 -0.454 2.537 1.00 97.62 85 LEU A CA 1
ATOM 626 C C . LEU A 1 85 ? -8.764 -0.146 1.083 1.00 97.62 85 LEU A C 1
ATOM 628 O O . LEU A 1 85 ? -9.557 -0.884 0.498 1.00 97.62 85 LEU A O 1
ATOM 632 N N . ALA A 1 86 ? -8.183 0.896 0.481 1.00 96.62 86 ALA A N 1
ATOM 633 C CA . ALA A 1 86 ? -8.465 1.286 -0.900 1.00 96.62 86 ALA A CA 1
ATOM 634 C C . ALA A 1 86 ? -8.199 0.149 -1.904 1.00 96.62 86 ALA A C 1
ATOM 636 O O . ALA A 1 86 ? -8.977 -0.039 -2.833 1.00 96.62 86 ALA A O 1
ATOM 637 N N . VAL A 1 87 ? -7.157 -0.664 -1.683 1.00 95.94 87 VAL A N 1
ATOM 638 C CA . VAL A 1 87 ? -6.822 -1.796 -2.567 1.00 95.94 87 VAL A CA 1
ATOM 639 C C . VAL A 1 87 ? -7.967 -2.811 -2.622 1.00 95.94 87 VAL A C 1
ATOM 641 O O . VAL A 1 87 ? -8.334 -3.282 -3.694 1.00 95.94 87 VAL A O 1
ATOM 644 N N . PHE A 1 88 ? -8.558 -3.120 -1.469 1.00 97.00 88 PHE A N 1
ATOM 645 C CA . PHE A 1 88 ? -9.629 -4.109 -1.362 1.00 97.00 88 PHE A CA 1
ATOM 646 C C . PHE A 1 88 ? -10.972 -3.560 -1.843 1.00 97.00 88 PHE A C 1
ATOM 648 O O . PHE A 1 88 ? -11.739 -4.299 -2.451 1.00 97.00 88 PHE A O 1
ATOM 655 N N . ARG A 1 89 ? -11.241 -2.266 -1.629 1.00 97.56 89 ARG A N 1
ATOM 656 C CA . ARG A 1 89 ? -12.429 -1.599 -2.183 1.00 97.56 89 ARG A CA 1
ATOM 657 C C . ARG A 1 89 ? -12.446 -1.637 -3.699 1.00 97.56 89 ARG A C 1
ATOM 659 O O . ARG A 1 89 ? -13.424 -2.107 -4.262 1.00 97.56 89 ARG A O 1
ATOM 666 N N . ASN A 1 90 ? -11.340 -1.248 -4.329 1.00 96.12 90 ASN A N 1
ATOM 667 C CA . ASN A 1 90 ? -11.219 -1.275 -5.784 1.00 96.12 90 ASN A CA 1
ATOM 668 C C . ASN A 1 90 ? -11.421 -2.694 -6.342 1.00 96.12 90 ASN A C 1
ATOM 670 O O . ASN A 1 90 ? -11.990 -2.862 -7.414 1.00 96.12 90 ASN A O 1
ATOM 674 N N . ALA A 1 91 ? -10.969 -3.723 -5.614 1.00 95.06 91 ALA A N 1
ATOM 675 C CA . ALA A 1 91 ? -11.161 -5.113 -6.018 1.00 95.06 91 ALA A CA 1
ATOM 676 C C . ALA A 1 91 ? -12.634 -5.555 -5.974 1.00 95.06 91 ALA A C 1
ATOM 678 O O . ALA A 1 91 ? -13.032 -6.369 -6.799 1.00 95.06 91 ALA A O 1
ATOM 679 N N . VAL A 1 92 ? -13.429 -5.039 -5.030 1.00 96.94 92 VAL A N 1
ATOM 680 C CA . VAL A 1 92 ? -14.878 -5.296 -4.965 1.00 96.94 92 VAL A CA 1
ATOM 681 C C . VAL A 1 92 ? -15.608 -4.496 -6.041 1.00 96.94 92 VAL A C 1
ATOM 683 O O . VAL A 1 92 ? -16.348 -5.085 -6.820 1.00 96.94 92 VAL A O 1
ATOM 686 N N . GLU A 1 93 ? -15.332 -3.193 -6.129 1.00 97.38 93 GLU A N 1
ATOM 687 C CA . GLU A 1 93 ? -15.948 -2.265 -7.089 1.00 97.38 93 GLU A CA 1
ATOM 688 C C . GLU A 1 93 ? -15.732 -2.699 -8.544 1.00 97.38 93 GLU A C 1
ATOM 690 O O . GLU A 1 93 ? -16.604 -2.509 -9.377 1.00 97.38 93 GLU A O 1
ATOM 695 N N . TYR A 1 94 ? -14.612 -3.356 -8.862 1.00 95.00 94 TYR A N 1
ATOM 696 C CA . TYR A 1 94 ? -14.363 -3.902 -10.201 1.00 95.00 94 TYR A CA 1
ATOM 697 C C . TYR A 1 94 ? -15.448 -4.880 -10.697 1.00 95.00 94 TYR A C 1
ATOM 699 O O . TYR A 1 94 ? -15.604 -5.056 -11.906 1.00 95.00 94 TYR A O 1
ATOM 707 N N . PHE A 1 95 ? -16.154 -5.558 -9.786 1.00 95.00 95 PHE A N 1
ATOM 708 C CA . PHE A 1 95 ? -17.201 -6.527 -10.122 1.00 95.00 95 PHE A CA 1
ATOM 709 C C . PHE A 1 95 ? -18.625 -5.967 -10.017 1.00 95.00 95 PHE A C 1
ATOM 711 O O . PHE A 1 95 ? -19.566 -6.704 -10.325 1.00 95.00 95 PHE A O 1
ATOM 718 N N . GLU A 1 96 ? -18.783 -4.722 -9.565 1.00 91.94 96 GLU A N 1
ATOM 719 C CA . GLU A 1 96 ? -20.069 -4.012 -9.532 1.00 91.94 96 GLU A CA 1
ATOM 720 C C . GLU A 1 96 ? -20.364 -3.342 -10.884 1.00 91.94 96 GLU A C 1
ATOM 722 O O . GLU A 1 96 ? -21.537 -3.425 -11.321 1.00 91.94 96 GLU A O 1
#